Protein AF-A0A8T6B4U8-F1 (afdb_monomer)

Sequence (81 aa):
MMNTEGNNGNKPLGLWNVVSIGIGAMVGAGIFALLGQAALLMEASTWVAFAFGGIVAMFSGYAYARLGASYPSNGGIIDFF

Structure (mmCIF, N/CA/C/O backbone):
data_AF-A0A8T6B4U8-F1
#
_entry.id   AF-A0A8T6B4U8-F1
#
loop_
_atom_site.group_PDB
_atom_site.id
_atom_site.type_symbol
_atom_site.label_atom_id
_atom_site.label_alt_id
_atom_site.label_comp_id
_atom_site.label_asym_id
_atom_site.label_entity_id
_atom_site.label_seq_id
_atom_site.pdbx_PDB_ins_code
_atom_site.Cartn_x
_atom_site.Cartn_y
_atom_site.Cartn_z
_atom_site.occupancy
_atom_site.B_iso_or_equiv
_atom_site.auth_seq_id
_atom_site.auth_comp_id
_atom_site.auth_asym_id
_atom_site.auth_atom_id
_atom_site.pdbx_PDB_model_num
ATOM 1 N N . MET A 1 1 ? 3.688 30.593 36.831 1.00 43.88 1 MET A N 1
ATOM 2 C CA . MET A 1 1 ? 2.284 30.152 36.957 1.00 43.88 1 MET A CA 1
ATOM 3 C C . MET A 1 1 ? 2.187 28.805 36.276 1.00 43.88 1 MET A C 1
ATOM 5 O O . MET A 1 1 ? 2.453 28.700 35.089 1.00 43.88 1 MET A O 1
ATOM 9 N N . MET A 1 2 ? 1.977 27.792 37.101 1.00 44.00 2 MET A N 1
ATOM 10 C CA . MET A 1 2 ? 1.939 26.369 36.798 1.00 44.00 2 MET A CA 1
ATOM 11 C C . MET A 1 2 ? 0.540 26.014 36.282 1.00 44.00 2 MET A C 1
ATOM 13 O O . MET A 1 2 ? -0.432 26.400 36.925 1.00 44.00 2 MET A O 1
ATOM 17 N N . ASN A 1 3 ? 0.441 25.306 35.157 1.00 48.59 3 ASN A N 1
ATOM 18 C CA . ASN A 1 3 ? -0.451 24.148 35.009 1.00 48.59 3 ASN A CA 1
ATOM 19 C C . ASN A 1 3 ? -0.063 23.425 33.702 1.00 48.59 3 ASN A C 1
ATOM 21 O O . ASN A 1 3 ? -0.194 23.992 32.624 1.00 48.59 3 ASN A O 1
ATOM 25 N N . THR A 1 4 ? 0.471 22.210 33.761 1.00 50.31 4 THR A N 1
ATOM 26 C CA . THR A 1 4 ? -0.415 21.061 33.524 1.00 50.31 4 THR A CA 1
ATOM 27 C C . THR A 1 4 ? 0.309 19.900 32.852 1.00 50.31 4 THR A C 1
ATOM 29 O O . THR A 1 4 ? 0.141 19.747 31.647 1.00 50.31 4 THR A O 1
ATOM 32 N N . GLU A 1 5 ? 1.123 19.115 33.558 1.00 56.34 5 GLU A N 1
ATOM 33 C CA . GLU A 1 5 ? 1.491 17.763 33.108 1.00 56.34 5 GLU A CA 1
ATOM 34 C C . GLU A 1 5 ? 0.244 16.986 32.648 1.00 56.34 5 GLU A C 1
ATOM 36 O O . GLU A 1 5 ? -0.735 16.865 33.379 1.00 56.34 5 GLU A O 1
ATOM 41 N N . GLY A 1 6 ? 0.264 16.441 31.433 1.00 42.75 6 GLY A N 1
ATOM 42 C CA . GLY A 1 6 ? -0.882 15.721 30.886 1.00 42.75 6 GLY A CA 1
ATOM 43 C C . GLY A 1 6 ? -0.457 14.626 29.926 1.00 42.75 6 GLY A C 1
ATOM 44 O O . GLY A 1 6 ? -0.580 14.792 28.722 1.00 42.75 6 GLY A O 1
ATOM 45 N N . ASN A 1 7 ? 0.084 13.534 30.472 1.00 44.91 7 ASN A N 1
ATOM 46 C CA . ASN A 1 7 ? -0.089 12.162 29.981 1.00 44.91 7 ASN A CA 1
ATOM 47 C C . ASN A 1 7 ? -0.323 12.019 28.453 1.00 44.91 7 ASN A C 1
ATOM 49 O O . ASN A 1 7 ? -1.456 11.902 27.988 1.00 44.91 7 ASN A O 1
ATOM 53 N N . ASN A 1 8 ? 0.750 11.973 27.658 1.00 46.56 8 ASN A N 1
ATOM 54 C CA . ASN A 1 8 ? 0.682 11.665 26.220 1.00 46.56 8 ASN A CA 1
ATOM 55 C C . ASN A 1 8 ? 0.519 10.151 25.952 1.00 46.56 8 ASN A C 1
ATOM 57 O O . ASN A 1 8 ? 1.110 9.614 25.021 1.00 46.56 8 ASN A O 1
ATOM 61 N N . GLY A 1 9 ? -0.263 9.448 26.775 1.00 48.66 9 GLY A N 1
ATOM 62 C CA . GLY A 1 9 ? -0.458 8.008 26.652 1.00 48.66 9 GLY A CA 1
ATOM 63 C C . GLY A 1 9 ? -1.386 7.592 25.511 1.00 48.66 9 GLY A C 1
ATOM 64 O O . GLY A 1 9 ? -1.163 6.536 24.946 1.00 48.66 9 GLY A O 1
ATOM 65 N N . ASN A 1 10 ? -2.407 8.382 25.142 1.00 57.91 10 ASN A N 1
ATOM 66 C CA . ASN A 1 10 ? -3.528 7.857 24.339 1.00 57.91 10 ASN A CA 1
ATOM 67 C C . ASN A 1 10 ? -4.221 8.898 23.429 1.00 57.91 10 ASN A C 1
ATOM 69 O O . ASN A 1 10 ? -5.450 8.969 23.400 1.00 57.91 10 ASN A O 1
ATOM 73 N N . LYS A 1 11 ? -3.489 9.747 22.691 1.00 71.06 11 LYS A N 1
ATOM 74 C CA . LYS A 1 11 ? -4.152 10.617 21.695 1.00 71.06 11 LYS A CA 1
ATOM 75 C C . LYS A 1 11 ? -4.498 9.780 20.455 1.00 71.06 11 LYS A C 1
ATOM 77 O O . LYS A 1 11 ? -3.570 9.264 19.831 1.00 71.06 11 LYS A O 1
ATOM 82 N N . PRO A 1 12 ? -5.785 9.638 20.083 1.00 72.81 12 PRO A N 1
ATOM 83 C CA . PRO A 1 12 ? -6.158 8.866 18.906 1.00 72.81 12 PRO A CA 1
ATOM 84 C C . PRO A 1 12 ? -5.523 9.490 17.661 1.00 72.81 12 PRO A C 1
ATOM 86 O O . PRO A 1 12 ? -5.540 10.711 17.478 1.00 72.81 12 PRO A O 1
ATOM 89 N N . LEU A 1 13 ? -4.926 8.647 16.818 1.00 83.19 13 LEU A N 1
ATOM 90 C CA . LEU A 1 13 ? -4.329 9.080 15.560 1.00 83.19 13 LEU A CA 1
ATOM 91 C C . LEU A 1 13 ? -5.435 9.608 14.640 1.00 83.19 13 LEU A C 1
ATOM 93 O O . LEU A 1 13 ? -6.418 8.919 14.373 1.00 83.19 13 LEU A O 1
ATOM 97 N N . GLY A 1 14 ? -5.275 10.836 14.147 1.00 89.88 14 GLY A N 1
ATOM 98 C CA . GLY A 1 14 ? -6.181 11.391 13.144 1.00 89.88 14 GLY A CA 1
ATOM 99 C C . GLY A 1 14 ? -6.066 10.652 11.808 1.00 89.88 14 GLY A C 1
ATOM 100 O O . GLY A 1 14 ? -5.021 10.079 11.499 1.00 89.88 14 GLY A O 1
ATOM 101 N N . LEU A 1 15 ? -7.114 10.729 10.982 1.00 88.62 15 LEU A N 1
ATOM 102 C CA . LEU A 1 15 ? -7.189 10.056 9.676 1.00 88.62 15 LEU A CA 1
ATOM 103 C C . LEU A 1 15 ? -5.954 10.317 8.803 1.00 88.62 15 LEU A C 1
ATOM 105 O O . LEU A 1 15 ? -5.359 9.381 8.282 1.00 88.62 15 LEU A O 1
ATOM 109 N N . TRP A 1 16 ? -5.513 11.573 8.711 1.00 91.62 16 TRP A N 1
ATOM 110 C CA . TRP A 1 16 ? -4.331 11.949 7.930 1.00 91.62 16 TRP A CA 1
ATOM 111 C C . TRP A 1 16 ? -3.036 11.307 8.425 1.00 91.62 16 TRP A C 1
ATOM 113 O O . TRP A 1 16 ? -2.182 10.969 7.610 1.00 91.62 16 TRP A O 1
ATOM 123 N N . ASN A 1 17 ? -2.902 11.110 9.738 1.00 91.31 17 ASN A N 1
ATOM 124 C CA . ASN A 1 17 ? -1.716 10.485 10.311 1.00 91.31 17 ASN A CA 1
ATOM 125 C C . ASN A 1 17 ? -1.706 8.977 10.032 1.00 91.31 17 ASN A C 1
ATOM 127 O O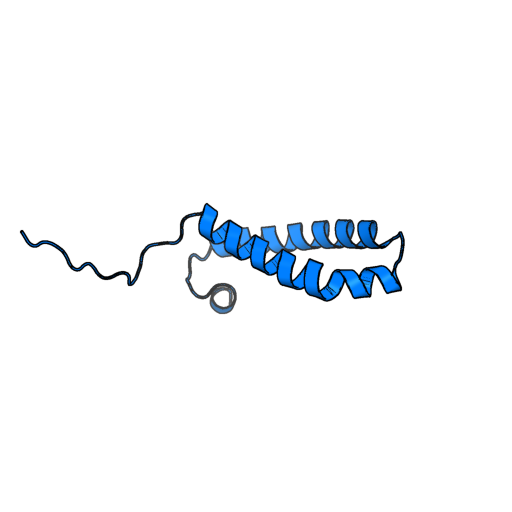 . ASN A 1 17 ? -0.671 8.409 9.717 1.00 91.31 17 ASN A O 1
ATOM 131 N N . VAL A 1 18 ? -2.868 8.322 10.091 1.00 91.06 18 VAL A N 1
ATOM 132 C CA . VAL A 1 18 ? -2.984 6.892 9.760 1.00 91.06 18 VAL A CA 1
ATOM 133 C C . VAL A 1 18 ? -2.775 6.654 8.261 1.00 91.06 18 VAL A C 1
ATOM 135 O O . VAL A 1 18 ? -2.071 5.723 7.872 1.00 91.06 18 VAL A O 1
ATOM 138 N N . VAL A 1 19 ? -3.328 7.522 7.410 1.00 92.88 19 VAL A N 1
ATOM 139 C CA . VAL A 1 19 ? -3.151 7.450 5.953 1.00 92.88 19 VAL A CA 1
ATOM 140 C C . VAL A 1 19 ? -1.686 7.650 5.565 1.00 92.88 19 VAL A C 1
ATOM 142 O O . VAL A 1 19 ? -1.171 6.885 4.752 1.00 92.88 19 VAL A O 1
ATOM 145 N N . SER A 1 20 ? -0.989 8.626 6.154 1.00 94.31 20 SER A N 1
ATOM 146 C CA . SER A 1 20 ? 0.429 8.855 5.853 1.00 94.31 20 SER A CA 1
ATOM 147 C C . SER A 1 20 ? 1.307 7.676 6.276 1.00 94.31 20 SER A C 1
ATOM 149 O O . SER A 1 20 ? 2.192 7.285 5.517 1.00 94.31 20 SER A O 1
ATOM 151 N N . ILE A 1 21 ? 1.020 7.057 7.427 1.00 93.00 21 ILE A N 1
ATOM 152 C CA . ILE A 1 21 ? 1.700 5.837 7.884 1.00 93.00 21 ILE A CA 1
ATOM 153 C C . ILE A 1 21 ? 1.499 4.702 6.870 1.00 93.00 21 ILE A C 1
ATOM 155 O O . ILE A 1 21 ? 2.471 4.068 6.459 1.00 93.00 21 ILE A O 1
ATOM 159 N N . GLY A 1 22 ? 0.261 4.474 6.420 1.00 91.06 22 GLY A N 1
ATOM 160 C CA . GLY A 1 22 ? -0.049 3.430 5.439 1.00 91.06 22 GLY A CA 1
ATOM 161 C C . GLY A 1 22 ? 0.627 3.654 4.082 1.00 91.06 22 GLY A C 1
ATOM 162 O O . GLY A 1 22 ? 1.246 2.737 3.539 1.00 91.06 22 GLY A O 1
ATOM 163 N N . ILE A 1 23 ? 0.559 4.878 3.546 1.00 93.19 23 ILE A N 1
ATOM 164 C CA . ILE A 1 23 ? 1.191 5.227 2.263 1.00 93.19 23 ILE A CA 1
ATOM 165 C C . ILE A 1 23 ? 2.714 5.122 2.371 1.00 93.19 23 ILE A C 1
ATOM 167 O O . ILE A 1 23 ? 3.346 4.528 1.500 1.00 93.19 23 ILE A O 1
ATOM 171 N N . GLY A 1 24 ? 3.304 5.650 3.447 1.00 93.06 24 GLY A N 1
ATOM 172 C CA . GLY A 1 24 ? 4.744 5.578 3.684 1.00 93.06 24 GLY A CA 1
ATOM 173 C C . GLY A 1 24 ? 5.247 4.135 3.739 1.00 93.06 24 GLY A C 1
ATOM 174 O O . GLY A 1 24 ? 6.240 3.807 3.090 1.00 93.06 24 GLY A O 1
ATOM 175 N N . ALA A 1 25 ? 4.520 3.255 4.433 1.00 91.44 25 ALA A N 1
ATOM 176 C CA . ALA A 1 25 ? 4.849 1.835 4.503 1.00 91.44 25 ALA A CA 1
ATOM 177 C C . ALA A 1 25 ? 4.769 1.143 3.128 1.00 91.44 25 ALA A C 1
ATOM 179 O O . ALA A 1 25 ? 5.702 0.436 2.748 1.00 91.44 25 ALA A O 1
ATOM 180 N N . MET A 1 26 ? 3.698 1.370 2.356 1.00 90.88 26 MET A N 1
ATOM 181 C CA . MET A 1 26 ? 3.524 0.730 1.042 1.00 90.88 26 MET A CA 1
ATOM 182 C C . MET A 1 26 ? 4.513 1.235 -0.011 1.00 90.88 26 MET A C 1
ATOM 184 O O . MET A 1 26 ? 5.067 0.435 -0.766 1.00 90.88 26 MET A O 1
ATOM 188 N N . VAL A 1 27 ? 4.781 2.543 -0.055 1.00 91.75 27 VAL A N 1
ATOM 189 C CA . VAL A 1 27 ? 5.757 3.115 -0.995 1.00 91.75 27 VAL A CA 1
ATOM 190 C C . VAL A 1 27 ? 7.178 2.684 -0.620 1.00 91.75 27 VAL A C 1
ATOM 192 O O . VAL A 1 27 ? 7.945 2.301 -1.501 1.00 91.75 27 VAL A O 1
ATOM 195 N N . GLY A 1 28 ? 7.527 2.672 0.669 1.00 89.50 28 GLY A N 1
ATOM 196 C CA . GLY A 1 28 ? 8.840 2.216 1.132 1.00 89.50 28 GLY A CA 1
ATOM 197 C C . GLY A 1 28 ? 9.106 0.745 0.803 1.00 89.50 28 GLY A C 1
ATOM 198 O O . GLY A 1 28 ? 10.118 0.423 0.182 1.00 89.50 28 GLY A O 1
ATOM 199 N N . ALA A 1 29 ? 8.180 -0.146 1.167 1.00 87.06 29 ALA A N 1
ATOM 200 C CA . ALA A 1 29 ? 8.347 -1.584 0.960 1.00 87.06 29 ALA A CA 1
ATOM 201 C C . ALA A 1 29 ? 8.196 -2.005 -0.511 1.00 87.06 29 ALA A C 1
ATOM 203 O O . ALA A 1 29 ? 8.927 -2.869 -0.981 1.00 87.06 29 ALA A O 1
ATOM 204 N N . GLY A 1 30 ? 7.256 -1.417 -1.252 1.00 84.12 30 GLY A N 1
ATOM 205 C CA . GLY A 1 30 ? 7.003 -1.795 -2.642 1.00 84.12 30 GLY A CA 1
ATOM 206 C C . GLY A 1 30 ? 7.942 -1.095 -3.620 1.00 84.12 30 GLY A C 1
ATOM 207 O O . GLY A 1 30 ? 8.683 -1.738 -4.361 1.00 84.12 30 GLY A O 1
ATOM 208 N N . ILE A 1 31 ? 7.916 0.238 -3.627 1.00 87.25 31 ILE A N 1
ATOM 209 C CA . ILE A 1 31 ? 8.595 1.029 -4.657 1.00 87.25 31 ILE A CA 1
ATOM 210 C C . ILE A 1 31 ? 10.105 1.040 -4.428 1.00 87.25 31 ILE A C 1
ATOM 212 O O . ILE A 1 31 ? 10.863 0.691 -5.325 1.00 87.25 31 ILE A O 1
ATOM 216 N N . PHE A 1 32 ? 10.561 1.397 -3.229 1.00 86.25 32 PHE A N 1
ATOM 217 C CA . PHE A 1 32 ? 12.000 1.545 -2.995 1.00 86.25 32 PHE A CA 1
ATOM 218 C C . PHE A 1 32 ? 12.736 0.209 -2.851 1.00 86.25 32 PHE A C 1
ATOM 220 O O . PHE A 1 32 ? 13.892 0.1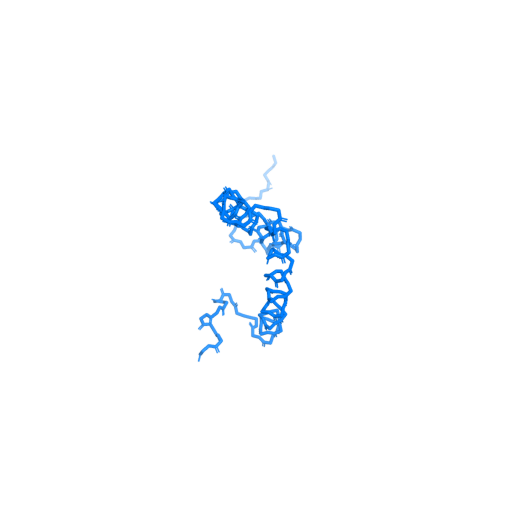26 -3.261 1.00 86.25 32 PHE A O 1
ATOM 227 N N . ALA A 1 33 ? 12.089 -0.834 -2.320 1.00 88.06 33 ALA A N 1
ATOM 228 C CA . ALA A 1 33 ? 12.749 -2.128 -2.137 1.00 88.06 33 ALA A CA 1
ATOM 229 C C . ALA A 1 33 ? 12.622 -3.072 -3.346 1.00 88.06 33 ALA A C 1
ATOM 231 O O . ALA A 1 33 ? 13.569 -3.798 -3.639 1.00 88.06 33 ALA A O 1
ATOM 232 N N . LEU A 1 34 ? 11.481 -3.085 -4.053 1.00 84.50 34 LEU A N 1
ATOM 233 C CA . LEU A 1 34 ? 11.187 -4.121 -5.059 1.00 84.50 34 LEU A CA 1
ATOM 234 C C . LEU A 1 34 ? 11.122 -3.601 -6.500 1.00 84.50 34 LEU A C 1
ATOM 236 O O . LEU A 1 34 ? 11.363 -4.381 -7.424 1.00 84.50 34 LEU A O 1
ATOM 240 N N . LEU A 1 35 ? 10.839 -2.310 -6.727 1.00 86.25 35 LEU A N 1
ATOM 241 C CA . LEU A 1 35 ? 10.665 -1.784 -8.089 1.00 86.25 35 LEU A CA 1
ATOM 242 C C . LEU A 1 35 ? 11.935 -1.927 -8.934 1.00 86.25 35 LEU A C 1
ATOM 244 O O . LEU A 1 35 ? 11.838 -2.240 -10.114 1.00 86.25 35 LEU A O 1
ATOM 248 N N . GLY A 1 36 ? 13.117 -1.750 -8.335 1.00 84.06 36 GLY A N 1
ATOM 249 C CA . GLY A 1 36 ? 14.392 -1.901 -9.042 1.00 84.06 36 GLY A CA 1
ATOM 250 C C . GLY A 1 36 ? 14.581 -3.306 -9.618 1.00 84.06 36 GLY A C 1
ATOM 251 O O . GLY A 1 36 ? 14.949 -3.456 -10.779 1.00 84.06 36 GLY A O 1
ATOM 252 N N . GLN A 1 37 ? 14.252 -4.343 -8.845 1.00 84.81 37 GLN A N 1
ATOM 253 C CA . GLN A 1 37 ? 14.356 -5.726 -9.309 1.00 84.81 37 GLN A CA 1
ATOM 254 C C . GLN A 1 37 ? 13.235 -6.092 -10.291 1.00 84.81 37 GLN A C 1
ATOM 256 O O . GLN A 1 37 ? 13.479 -6.795 -11.268 1.00 84.81 37 GLN A O 1
ATOM 261 N N . ALA A 1 38 ? 12.023 -5.573 -10.078 1.00 82.38 38 ALA A N 1
ATOM 262 C CA . ALA A 1 38 ? 10.916 -5.748 -11.014 1.00 82.38 38 ALA A CA 1
ATOM 263 C C . ALA A 1 38 ? 11.213 -5.111 -12.384 1.00 82.38 38 ALA A C 1
ATOM 265 O O . ALA A 1 38 ? 10.937 -5.726 -13.413 1.00 82.38 38 ALA A O 1
ATOM 266 N N . ALA A 1 39 ? 11.837 -3.928 -12.398 1.00 83.06 39 ALA A N 1
ATOM 267 C CA . ALA A 1 39 ? 12.217 -3.216 -13.615 1.00 83.06 39 ALA A CA 1
ATOM 268 C C . ALA A 1 39 ? 13.259 -3.976 -14.447 1.00 83.06 39 ALA A C 1
ATOM 270 O O . ALA A 1 39 ? 13.184 -3.958 -15.670 1.00 83.06 39 ALA A O 1
ATOM 271 N N . LEU A 1 40 ? 14.192 -4.683 -13.804 1.00 85.06 40 LEU A N 1
ATOM 272 C CA . LEU A 1 40 ? 15.169 -5.523 -14.507 1.00 85.06 40 LEU A CA 1
ATOM 273 C C . LEU A 1 40 ? 14.540 -6.778 -15.124 1.00 85.06 40 LEU A C 1
ATOM 275 O O . LEU A 1 40 ? 15.049 -7.285 -16.117 1.00 85.06 40 LEU A O 1
ATOM 279 N N . LEU A 1 41 ? 13.457 -7.294 -14.535 1.00 83.31 4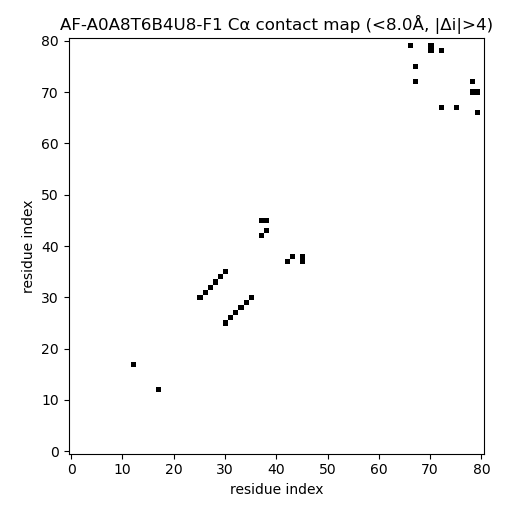1 LEU A N 1
ATOM 280 C CA . LEU A 1 41 ? 12.833 -8.545 -14.969 1.00 83.31 41 LEU A CA 1
ATOM 281 C C . LEU A 1 41 ? 11.738 -8.338 -16.024 1.00 83.31 41 LEU A C 1
ATOM 283 O O . LEU A 1 41 ? 11.565 -9.180 -16.900 1.00 83.31 41 LEU A O 1
ATOM 287 N N . MET A 1 42 ? 10.970 -7.251 -15.914 1.00 78.25 42 MET A N 1
ATOM 288 C CA . MET A 1 42 ? 9.806 -6.977 -16.769 1.00 78.25 42 MET A CA 1
ATOM 289 C C . MET A 1 42 ? 10.004 -5.784 -17.711 1.00 78.25 42 MET A C 1
ATOM 291 O O . MET A 1 42 ? 9.131 -5.527 -18.547 1.00 78.25 42 MET A O 1
ATOM 295 N N . GLU A 1 43 ? 11.120 -5.058 -17.578 1.00 80.25 43 GLU A N 1
ATOM 296 C CA . GLU A 1 43 ? 11.496 -3.890 -18.382 1.00 80.25 43 GLU A CA 1
ATOM 297 C C . GLU A 1 43 ? 10.301 -2.931 -18.568 1.00 80.25 43 GLU A C 1
ATOM 299 O O . GLU A 1 43 ? 9.721 -2.441 -17.590 1.00 80.25 43 GLU A O 1
ATOM 304 N N . ALA A 1 44 ? 9.872 -2.701 -19.811 1.00 80.19 44 ALA A N 1
ATOM 305 C CA . ALA A 1 44 ? 8.775 -1.798 -20.161 1.00 80.19 44 ALA A CA 1
ATOM 306 C C . ALA A 1 44 ? 7.387 -2.256 -19.668 1.00 80.19 44 ALA A C 1
ATOM 308 O O . ALA A 1 44 ? 6.450 -1.461 -19.656 1.00 80.19 44 ALA A O 1
ATOM 309 N N . SER A 1 45 ? 7.236 -3.511 -19.242 1.00 85.31 45 SER A N 1
ATOM 310 C CA . SER A 1 45 ? 5.954 -4.099 -18.817 1.00 85.31 45 SER A CA 1
ATOM 311 C C . SER A 1 45 ? 5.669 -3.906 -17.323 1.00 85.31 45 SER A C 1
ATOM 313 O O . SER A 1 45 ? 4.571 -4.206 -16.852 1.00 85.31 45 SER A O 1
ATOM 315 N N . THR A 1 46 ? 6.641 -3.390 -16.565 1.00 84.44 46 THR A N 1
ATOM 316 C CA . THR A 1 46 ? 6.573 -3.255 -15.099 1.00 84.44 46 THR A CA 1
ATOM 317 C C . THR A 1 46 ? 5.372 -2.423 -14.640 1.00 84.44 46 THR A C 1
ATOM 319 O O . THR A 1 46 ? 4.721 -2.762 -13.654 1.00 84.44 46 THR A O 1
ATOM 322 N N . TRP A 1 47 ? 5.023 -1.362 -15.376 1.00 84.75 47 TRP A N 1
ATOM 323 C CA . TRP A 1 47 ? 3.884 -0.506 -15.029 1.00 84.75 47 TRP A CA 1
ATOM 324 C C . TRP A 1 47 ? 2.540 -1.244 -15.139 1.00 84.75 47 TRP A C 1
ATOM 326 O O . TRP A 1 47 ? 1.655 -1.022 -14.314 1.00 84.75 47 TRP A O 1
ATOM 336 N N . VAL A 1 48 ? 2.399 -2.161 -16.107 1.00 88.81 48 VAL A N 1
ATOM 337 C CA . VAL A 1 48 ? 1.183 -2.973 -16.290 1.00 88.81 48 VAL A CA 1
ATOM 338 C C . VAL A 1 48 ? 1.025 -3.946 -15.128 1.00 88.81 48 VAL A C 1
ATOM 340 O O . VAL A 1 48 ? -0.063 -4.066 -14.565 1.00 88.81 48 VAL A O 1
ATOM 343 N N . ALA A 1 49 ? 2.119 -4.602 -14.728 1.00 88.06 49 ALA A N 1
ATOM 344 C CA . ALA A 1 49 ? 2.129 -5.492 -13.572 1.00 88.06 49 ALA A CA 1
ATOM 345 C C . ALA A 1 49 ? 1.763 -4.740 -12.283 1.00 88.06 49 ALA A C 1
ATOM 347 O O . ALA A 1 49 ? 0.968 -5.232 -11.481 1.00 88.06 49 ALA A O 1
ATOM 348 N N . PHE A 1 50 ? 2.275 -3.517 -12.115 1.00 87.44 50 PHE A N 1
ATOM 349 C CA . PHE A 1 50 ? 1.952 -2.671 -10.968 1.00 87.44 50 PHE A CA 1
ATOM 350 C C . PHE A 1 50 ? 0.480 -2.239 -10.956 1.00 87.44 50 PHE A C 1
ATOM 352 O O . PHE A 1 50 ? -0.158 -2.260 -9.905 1.00 87.44 50 PHE A O 1
ATOM 359 N N . ALA A 1 51 ? -0.087 -1.903 -12.119 1.00 90.56 51 ALA A N 1
ATOM 360 C CA . ALA A 1 51 ? -1.502 -1.561 -12.247 1.00 90.56 51 ALA A CA 1
ATOM 361 C C . ALA A 1 51 ? -2.408 -2.748 -11.884 1.00 90.56 51 ALA A C 1
ATOM 363 O O . ALA A 1 51 ? -3.337 -2.599 -11.089 1.00 90.56 51 ALA A O 1
ATOM 364 N N . PHE A 1 52 ? -2.103 -3.943 -12.398 1.00 92.75 52 PHE A N 1
ATOM 365 C CA . PHE A 1 52 ? -2.837 -5.162 -12.051 1.00 92.75 52 PHE A CA 1
ATOM 366 C C . PHE A 1 52 ? -2.714 -5.502 -10.561 1.00 92.75 52 PHE A C 1
ATOM 368 O O . PHE A 1 52 ? -3.718 -5.783 -9.906 1.00 92.75 52 PHE A O 1
ATOM 375 N N . GLY A 1 53 ? -1.502 -5.416 -10.005 1.00 90.81 53 GLY A N 1
ATOM 376 C CA . GLY A 1 53 ? -1.260 -5.615 -8.576 1.00 90.81 53 GLY A CA 1
ATOM 377 C C . GLY A 1 53 ? -2.032 -4.618 -7.709 1.00 90.81 53 GLY A C 1
ATOM 378 O O . GLY A 1 53 ? -2.619 -5.009 -6.703 1.00 90.81 53 GLY A O 1
ATOM 379 N N . GLY A 1 54 ? -2.111 -3.355 -8.134 1.00 91.38 54 GLY A N 1
ATOM 380 C CA . GLY A 1 54 ? -2.894 -2.315 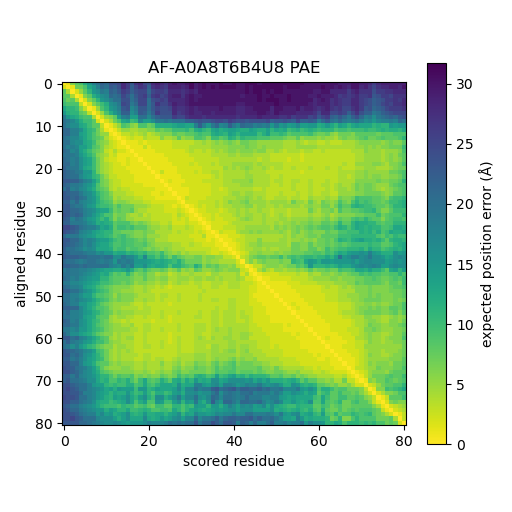-7.469 1.00 91.38 54 GLY A CA 1
ATOM 381 C C . GLY A 1 54 ? -4.394 -2.611 -7.452 1.00 91.38 54 GLY A C 1
ATOM 382 O O . GLY A 1 54 ? -5.034 -2.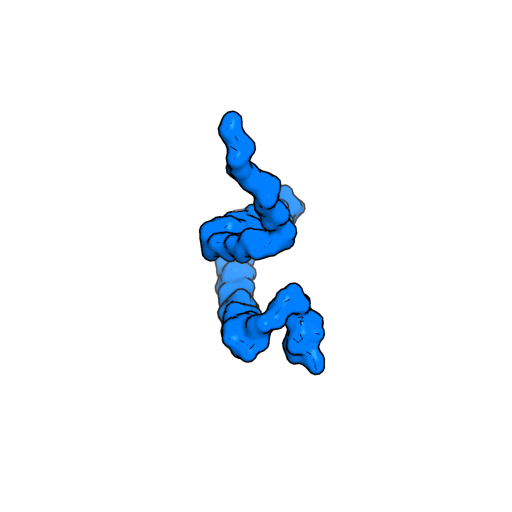450 -6.414 1.00 91.38 54 GLY A O 1
ATOM 383 N N . ILE A 1 55 ? -4.952 -3.110 -8.559 1.00 95.25 55 ILE A N 1
ATOM 384 C CA . ILE A 1 55 ? -6.365 -3.517 -8.628 1.00 95.25 55 ILE A CA 1
ATOM 385 C C . ILE A 1 55 ? -6.646 -4.644 -7.628 1.00 95.25 55 ILE A C 1
ATOM 387 O O . ILE A 1 55 ? -7.588 -4.554 -6.841 1.00 95.25 55 ILE A O 1
ATOM 391 N N . VAL A 1 56 ? -5.808 -5.684 -7.609 1.00 94.75 56 VAL A N 1
ATOM 392 C CA . VAL A 1 56 ? -5.949 -6.801 -6.660 1.00 94.75 56 VAL A CA 1
ATOM 393 C C . VAL A 1 56 ? -5.817 -6.312 -5.213 1.00 94.75 56 VAL A C 1
ATOM 395 O O . VAL A 1 56 ? -6.629 -6.670 -4.359 1.00 94.75 56 VAL A O 1
ATOM 398 N N . ALA A 1 57 ? -4.844 -5.442 -4.937 1.00 91.94 57 ALA A N 1
ATOM 399 C CA . ALA A 1 57 ? -4.653 -4.847 -3.619 1.00 91.94 57 ALA A CA 1
ATOM 400 C C . ALA A 1 57 ? -5.856 -3.999 -3.176 1.00 91.94 57 ALA A C 1
ATOM 402 O O . ALA A 1 57 ? -6.190 -4.004 -1.994 1.00 91.94 57 ALA A O 1
ATOM 403 N N . MET A 1 58 ? -6.543 -3.318 -4.099 1.00 92.69 58 MET A N 1
ATOM 404 C CA . MET A 1 58 ? -7.741 -2.531 -3.798 1.00 92.69 58 MET A CA 1
ATOM 405 C C . MET A 1 58 ? -8.895 -3.414 -3.309 1.00 92.69 58 MET A C 1
ATOM 407 O O . MET A 1 58 ? -9.549 -3.071 -2.323 1.00 92.69 58 MET A O 1
ATOM 411 N N . PHE A 1 59 ? -9.112 -4.573 -3.940 1.00 94.88 59 PHE A N 1
ATOM 412 C CA . PHE A 1 59 ? -10.113 -5.541 -3.478 1.00 94.88 59 PHE A CA 1
ATOM 413 C C . PHE A 1 59 ? -9.784 -6.077 -2.081 1.00 94.88 59 PHE A C 1
ATOM 415 O O . PHE A 1 59 ? -10.654 -6.090 -1.207 1.00 94.88 59 PHE A O 1
ATOM 422 N N . SER A 1 60 ? -8.524 -6.447 -1.840 1.00 91.75 60 SER A N 1
ATOM 423 C CA . SER A 1 60 ? -8.062 -6.884 -0.517 1.00 91.75 60 SER A CA 1
ATOM 424 C C . SER A 1 60 ? -8.220 -5.781 0.532 1.00 91.75 60 SER A C 1
ATOM 426 O O . SER A 1 60 ? -8.749 -6.020 1.616 1.00 91.75 60 SER A O 1
ATOM 428 N N . GLY A 1 61 ? -7.823 -4.550 0.203 1.00 89.75 61 GLY A N 1
ATOM 429 C CA . GLY A 1 61 ? -7.958 -3.387 1.077 1.00 89.75 61 GLY A CA 1
ATOM 430 C C . GLY A 1 61 ? -9.414 -3.080 1.423 1.00 89.75 61 GLY A C 1
ATOM 431 O O . GLY A 1 61 ? -9.714 -2.791 2.577 1.00 89.75 61 GLY A O 1
ATOM 432 N N . TYR A 1 62 ? -10.335 -3.213 0.465 1.00 91.62 62 TYR A N 1
ATOM 433 C CA . TYR A 1 62 ? -11.768 -3.050 0.710 1.00 91.62 62 TYR A CA 1
ATOM 434 C C . TYR A 1 62 ? -12.316 -4.111 1.673 1.00 91.62 62 TYR A C 1
ATOM 436 O O . TYR A 1 62 ? -13.065 -3.778 2.595 1.00 91.62 62 TYR A O 1
ATOM 444 N N . ALA A 1 63 ? -11.914 -5.375 1.504 1.00 89.31 63 ALA A N 1
ATOM 445 C CA . ALA A 1 63 ? -12.290 -6.444 2.424 1.00 89.31 63 ALA A CA 1
ATOM 446 C C . ALA A 1 63 ? -11.802 -6.147 3.854 1.00 89.31 63 ALA A C 1
ATOM 448 O O . ALA A 1 63 ? -12.599 -6.201 4.792 1.00 89.31 63 ALA A O 1
ATOM 449 N N . TYR A 1 64 ? -10.538 -5.737 4.016 1.00 86.19 64 TYR A N 1
ATOM 450 C CA . TYR A 1 64 ? -9.988 -5.348 5.319 1.00 86.19 64 TYR A CA 1
ATOM 451 C C . TYR A 1 64 ? -10.662 -4.109 5.913 1.00 86.19 64 TYR A C 1
ATOM 453 O O . TYR A 1 64 ? -10.944 -4.089 7.108 1.00 86.19 64 TYR A O 1
ATOM 461 N N . ALA A 1 65 ? -10.975 -3.097 5.101 1.00 86.62 65 ALA A N 1
ATOM 462 C CA . ALA A 1 65 ? -11.677 -1.902 5.563 1.00 86.62 65 ALA A CA 1
ATOM 463 C C . ALA A 1 65 ? -13.077 -2.241 6.097 1.00 86.62 65 ALA A C 1
ATOM 465 O O . ALA A 1 65 ? -13.488 -1.734 7.140 1.00 86.62 65 ALA A O 1
ATOM 466 N N . ARG A 1 66 ? -13.800 -3.139 5.416 1.00 84.31 66 ARG A N 1
ATOM 467 C CA . ARG A 1 66 ? -15.132 -3.584 5.843 1.00 84.31 66 ARG A CA 1
ATOM 468 C C . ARG A 1 66 ? -15.084 -4.440 7.111 1.00 84.31 66 ARG A C 1
ATOM 470 O O . ARG A 1 66 ? -15.954 -4.297 7.970 1.00 84.31 66 ARG A O 1
ATOM 477 N N . LEU A 1 67 ? -14.074 -5.300 7.241 1.00 83.94 67 LEU A N 1
ATOM 478 C CA . LEU A 1 67 ? -13.847 -6.095 8.451 1.00 83.94 67 LEU A CA 1
ATOM 479 C C . LEU A 1 67 ? -13.477 -5.207 9.642 1.00 83.94 67 LEU A C 1
ATOM 481 O O . LEU A 1 67 ? -14.110 -5.315 10.687 1.00 83.94 67 LEU A O 1
ATOM 485 N N . GLY A 1 68 ? -12.549 -4.264 9.465 1.00 83.00 68 GLY A N 1
ATOM 486 C CA . GLY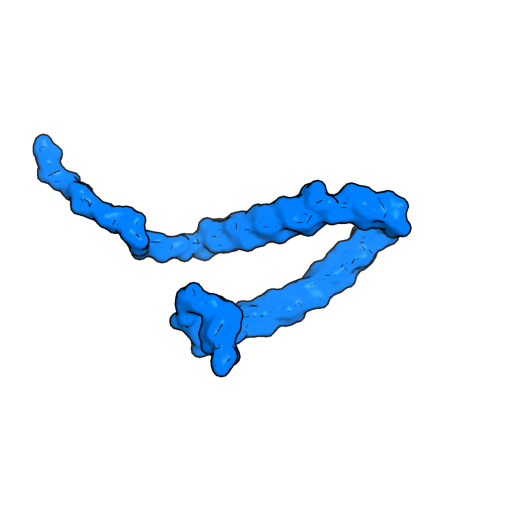 A 1 68 ? -12.157 -3.316 10.512 1.00 83.00 68 GLY A CA 1
ATOM 487 C C . GLY A 1 68 ? -13.289 -2.379 10.949 1.00 83.00 68 GLY A C 1
ATOM 488 O O . GLY A 1 68 ? -13.350 -1.992 12.111 1.00 83.00 68 GLY A O 1
ATOM 489 N N . ALA A 1 69 ? -14.225 -2.052 10.052 1.00 79.06 69 ALA A N 1
ATOM 490 C CA . ALA A 1 69 ? -15.435 -1.312 10.413 1.00 79.06 69 ALA A CA 1
ATOM 491 C C . ALA A 1 69 ? -16.448 -2.159 11.207 1.00 79.06 69 ALA A C 1
ATOM 493 O O . ALA A 1 69 ? -17.208 -1.609 12.000 1.00 79.06 69 ALA A O 1
ATOM 494 N N . SER A 1 70 ? -16.476 -3.479 10.988 1.00 77.62 70 SER A N 1
ATOM 495 C CA . SER A 1 70 ? -17.394 -4.399 11.679 1.00 77.62 70 SER A CA 1
ATOM 496 C C . SER A 1 70 ? -16.857 -4.837 13.047 1.00 77.62 70 SER A C 1
ATOM 498 O O . SER A 1 70 ? -17.641 -5.008 13.976 1.00 77.62 70 SER A O 1
ATOM 500 N N . TYR A 1 71 ? -15.534 -4.969 13.178 1.00 72.81 71 TYR A N 1
ATOM 501 C CA . TYR A 1 71 ? -14.838 -5.332 14.413 1.00 72.81 71 TYR A CA 1
ATOM 502 C C . TYR A 1 71 ? -13.831 -4.235 14.790 1.00 72.81 71 TYR A C 1
ATOM 504 O O . TYR A 1 71 ? -12.654 -4.323 14.429 1.00 72.81 71 TYR A O 1
ATOM 512 N N . PRO A 1 72 ? -14.271 -3.177 15.497 1.00 66.25 72 PRO A N 1
ATOM 513 C CA . PRO A 1 72 ? -13.386 -2.125 15.979 1.00 66.25 72 PRO A CA 1
ATOM 514 C C . PRO A 1 72 ? -12.565 -2.632 17.176 1.00 66.25 72 PRO A C 1
ATOM 516 O O . PRO A 1 72 ? -12.850 -2.306 18.327 1.00 66.25 72 PRO A O 1
ATOM 519 N N . SER A 1 73 ? -11.545 -3.445 16.900 1.00 64.62 73 SER A N 1
ATOM 520 C CA . SER A 1 73 ? -10.554 -3.902 17.877 1.00 64.62 73 SER A CA 1
ATOM 521 C C . SER A 1 73 ? -9.156 -3.412 17.511 1.00 64.62 73 SER A C 1
ATOM 523 O O . SER A 1 73 ? -8.768 -3.355 16.342 1.00 64.62 73 SER A O 1
ATOM 525 N N . ASN A 1 74 ? -8.364 -3.096 18.536 1.00 64.75 74 ASN A N 1
ATOM 526 C CA . ASN A 1 74 ? -6.966 -2.687 18.395 1.00 64.75 74 ASN A CA 1
ATOM 527 C C . ASN A 1 74 ? -6.044 -3.834 17.932 1.00 64.75 74 ASN A C 1
ATOM 529 O O . ASN A 1 74 ? -4.876 -3.582 17.644 1.00 64.75 74 ASN A O 1
ATOM 533 N N . GLY A 1 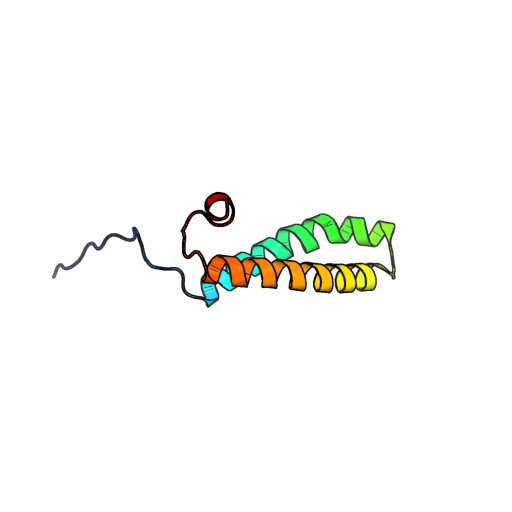75 ? -6.540 -5.077 17.870 1.00 64.50 75 GLY A N 1
ATOM 534 C CA . GLY A 1 75 ? -5.778 -6.247 17.421 1.00 64.50 75 GLY A CA 1
ATOM 535 C C . GLY A 1 75 ? -5.624 -6.361 15.899 1.00 64.50 75 GLY A C 1
ATOM 536 O O . GLY A 1 75 ? -4.720 -7.042 15.417 1.00 64.50 75 GLY A O 1
ATOM 537 N N . GLY A 1 76 ? -6.464 -5.691 15.106 1.00 68.50 76 GLY A N 1
ATOM 538 C CA . GLY A 1 76 ? -6.445 -5.859 13.652 1.00 68.50 76 GLY A CA 1
ATOM 539 C C . GLY A 1 76 ? -6.755 -7.307 13.252 1.00 68.50 76 GLY A C 1
ATOM 540 O O . GLY A 1 76 ? -7.773 -7.855 13.656 1.00 68.50 76 GLY A O 1
ATOM 541 N N . ILE A 1 77 ? -5.879 -7.945 12.467 1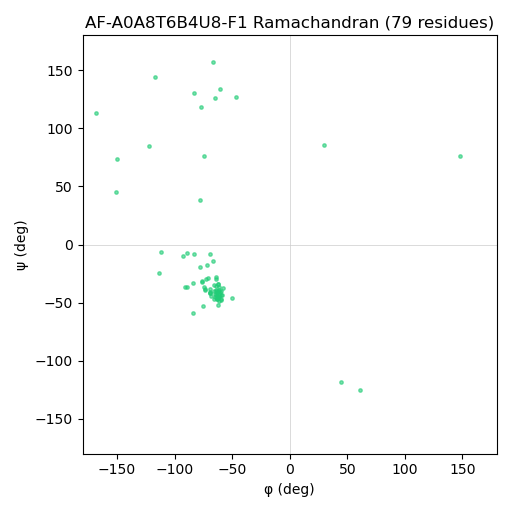.00 66.88 77 ILE A N 1
ATOM 542 C CA . ILE A 1 77 ? -6.154 -9.262 11.858 1.00 66.88 77 ILE A CA 1
ATOM 543 C C . ILE A 1 77 ? -6.337 -10.388 12.891 1.00 66.88 77 ILE A C 1
ATOM 545 O O . ILE A 1 77 ? -7.069 -11.337 12.624 1.00 66.88 77 ILE A O 1
ATOM 549 N N . ILE A 1 78 ? -5.716 -10.281 14.071 1.00 67.56 78 ILE A N 1
ATOM 550 C CA . ILE A 1 78 ? -5.830 -11.303 15.128 1.00 67.56 78 ILE A CA 1
ATOM 551 C C . ILE A 1 78 ? -7.198 -11.330 15.816 1.00 67.56 78 ILE A C 1
ATOM 553 O O . ILE A 1 78 ? -7.510 -12.317 16.464 1.00 67.56 78 ILE A O 1
ATOM 557 N N . ASP A 1 79 ? -7.993 -10.268 15.683 1.00 61.84 79 ASP A N 1
ATOM 558 C CA . ASP A 1 79 ? -9.323 -10.162 16.298 1.00 61.84 79 ASP A CA 1
ATOM 559 C C . ASP A 1 79 ? -10.436 -10.645 15.351 1.00 61.84 79 ASP A C 1
ATOM 561 O O . ASP A 1 79 ? -11.588 -10.783 15.743 1.00 61.84 79 ASP A O 1
ATOM 565 N N . PHE A 1 80 ? -10.098 -10.896 14.079 1.00 59.38 80 PHE A N 1
ATOM 566 C CA . PHE A 1 80 ? -11.040 -11.418 13.087 1.00 59.38 80 PHE A CA 1
ATOM 567 C C . PHE A 1 80 ? -11.204 -12.952 13.147 1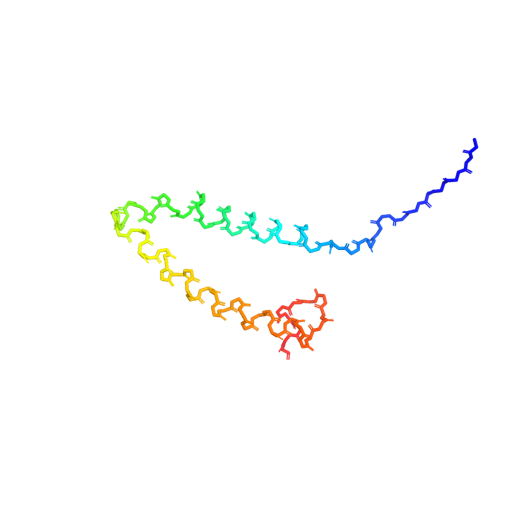.00 59.38 80 PHE A C 1
ATOM 569 O O . PHE A 1 80 ? -12.062 -13.475 12.432 1.00 59.38 80 PHE A O 1
ATOM 576 N N . PHE A 1 81 ? -10.382 -13.656 13.939 1.00 54.38 81 PHE A N 1
ATOM 577 C CA . PHE A 1 81 ? -10.419 -15.110 14.169 1.00 54.38 81 PHE A CA 1
ATOM 578 C C . PHE A 1 81 ? -10.975 -15.430 15.556 1.00 54.38 81 PHE A C 1
ATOM 580 O O . PHE A 1 81 ? -11.743 -16.415 15.649 1.00 54.38 81 PHE A O 1
#

Solvent-accessible surface area (backbone atoms only — not comparable to full-atom values): 5042 Å² total; per-residue (Å²): 138,88,84,78,93,71,81,88,81,76,78,80,77,50,71,68,60,53,50,50,53,52,51,51,50,50,46,49,59,46,51,72,67,41,42,68,62,43,38,74,74,44,49,91,49,37,64,59,54,50,51,54,51,48,54,54,49,49,55,54,48,50,54,52,52,55,48,48,70,74,52,86,55,97,62,56,78,73,68,78,112

Organism: Escherichia coli (NCBI:txid562)

Mean predicted aligned error: 9.63 Å

Radius of gyration: 18.93 Å; Cα contacts (8 Å, |Δi|>4): 17; chains: 1; bounding box: 33×45×57 Å

Secondary structure (DSSP, 8-state):
-------TT-PPPPHHHHHHHHHHHHIIIIIIHHHHHHHHHHGGGHHHHHHHHHHHHHHHHHHHHHHHHHS--TTGGGG--

pLDDT: mean 79.48, std 14.88, range [42.75, 95.25]

InterPro domains:
  IPR050367 Amino acid-polyamine-organocation superfamily [PTHR42770] (3-80)

Foldseek 3Di:
DDDDDDDPPDDDDDPVRVVCVVVVVCCVCPVVPPLVVLCVVQPPCSVVVVVVVVVVVVVVVVVQVVLCVVDVDPPRPVSSD